Protein AF-A0A7S4FQ65-F1 (afdb_monomer)

Structure (mmCIF, N/CA/C/O backbone):
data_AF-A0A7S4FQ65-F1
#
_entry.id   AF-A0A7S4FQ65-F1
#
loop_
_atom_site.group_PDB
_atom_site.id
_atom_site.type_symbol
_atom_site.label_atom_id
_atom_site.label_alt_id
_atom_site.label_comp_id
_atom_site.label_asym_id
_atom_site.label_entity_id
_atom_site.label_seq_id
_atom_site.pdbx_PDB_ins_code
_atom_site.Cartn_x
_atom_site.Cartn_y
_atom_site.Cartn_z
_atom_site.occupancy
_atom_site.B_iso_or_equiv
_atom_site.auth_seq_id
_atom_site.auth_comp_id
_atom_site.auth_asym_id
_atom_site.auth_atom_id
_atom_site.pdbx_PDB_model_num
ATOM 1 N N . ILE A 1 1 ? -5.648 -4.151 -1.637 1.00 76.56 1 ILE A N 1
ATOM 2 C CA . ILE A 1 1 ? -6.159 -5.306 -0.843 1.00 76.56 1 ILE A CA 1
ATOM 3 C C . ILE A 1 1 ? -7.589 -5.599 -1.294 1.00 76.56 1 ILE A C 1
ATOM 5 O O . ILE A 1 1 ? -8.332 -4.650 -1.510 1.00 76.56 1 ILE A O 1
ATOM 9 N N . ARG A 1 2 ? -7.974 -6.868 -1.486 1.00 81.88 2 ARG A N 1
ATOM 10 C CA . ARG A 1 2 ? -9.354 -7.236 -1.864 1.00 81.88 2 ARG A CA 1
ATOM 11 C C . ARG A 1 2 ? -10.230 -7.396 -0.621 1.00 81.88 2 ARG A C 1
ATOM 13 O O . ARG A 1 2 ? -9.754 -7.906 0.389 1.00 81.88 2 ARG A O 1
ATOM 20 N N . GLY A 1 3 ? -11.500 -7.019 -0.719 1.00 86.81 3 GLY A N 1
ATOM 21 C CA . GLY A 1 3 ? -12.465 -7.082 0.378 1.00 86.81 3 GLY A CA 1
ATOM 22 C C . GLY A 1 3 ? -12.511 -5.808 1.220 1.00 86.81 3 GLY A C 1
ATOM 23 O O . GLY A 1 3 ? -12.187 -4.721 0.748 1.00 86.81 3 GLY A O 1
ATOM 24 N N . GLU A 1 4 ? -12.943 -5.958 2.470 1.00 88.56 4 GLU A N 1
ATOM 25 C CA . GLU A 1 4 ? -13.055 -4.88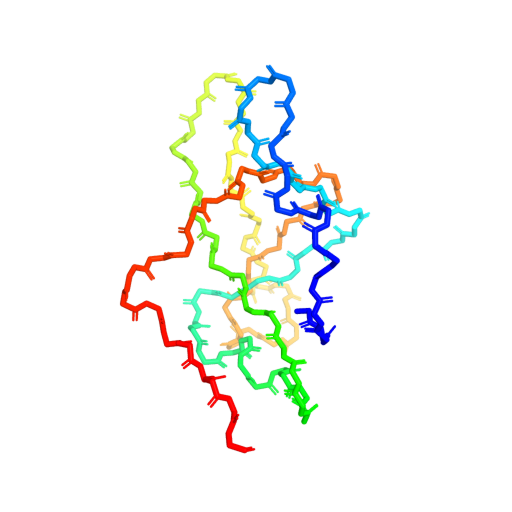4 3.459 1.00 88.56 4 GLU A CA 1
ATOM 26 C C . GLU A 1 4 ? -12.134 -5.163 4.647 1.00 88.56 4 GLU A C 1
ATOM 28 O O . GLU A 1 4 ? -11.914 -6.317 5.019 1.00 88.56 4 GLU A O 1
ATOM 33 N N . LEU A 1 5 ? -11.627 -4.102 5.275 1.00 88.81 5 LEU A N 1
ATOM 34 C CA . LEU A 1 5 ? -10.883 -4.236 6.523 1.00 88.81 5 LEU A CA 1
ATOM 35 C C . LEU A 1 5 ? -11.854 -4.449 7.700 1.00 88.81 5 LEU A C 1
ATOM 37 O O . LEU A 1 5 ? -12.916 -3.817 7.735 1.00 88.81 5 LEU A O 1
ATOM 41 N N . PRO A 1 6 ? -11.512 -5.302 8.686 1.00 90.69 6 PRO A N 1
ATOM 42 C CA . PRO A 1 6 ? -12.324 -5.482 9.887 1.00 90.69 6 PRO A CA 1
ATOM 43 C C . PRO A 1 6 ? -12.561 -4.152 10.605 1.00 90.69 6 PRO A C 1
ATOM 45 O O . PRO A 1 6 ? -11.666 -3.318 10.669 1.00 90.69 6 PRO A O 1
ATOM 48 N N . ARG A 1 7 ? -13.725 -3.964 11.240 1.00 89.94 7 ARG A N 1
ATOM 49 C CA . ARG A 1 7 ? -14.026 -2.714 11.974 1.00 89.94 7 ARG A CA 1
ATOM 50 C C . ARG A 1 7 ? -12.974 -2.366 13.032 1.00 89.94 7 ARG A C 1
ATOM 52 O O . ARG A 1 7 ? -12.668 -1.195 13.213 1.00 89.94 7 ARG A O 1
ATOM 59 N N . ALA A 1 8 ? -12.412 -3.385 13.683 1.00 91.50 8 ALA A N 1
ATOM 60 C CA . ALA A 1 8 ? -11.362 -3.234 14.686 1.00 91.50 8 ALA A CA 1
ATOM 61 C C . ALA A 1 8 ? -10.066 -2.621 14.129 1.00 91.50 8 ALA A C 1
ATOM 63 O O . ALA A 1 8 ? -9.319 -2.024 14.890 1.00 91.50 8 ALA A O 1
ATOM 64 N N . PH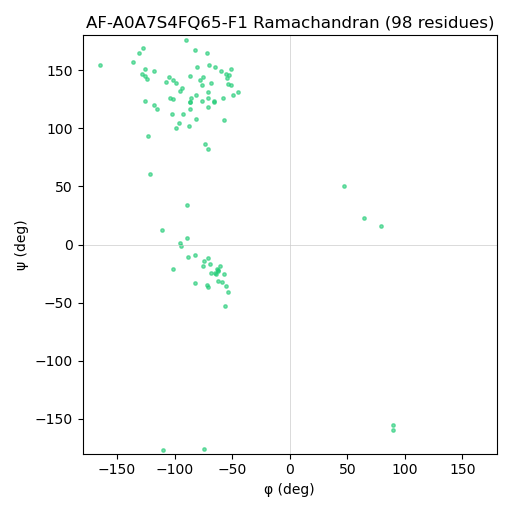E A 1 9 ? -9.820 -2.720 12.816 1.00 90.81 9 PHE A N 1
ATOM 65 C CA . PHE A 1 9 ? -8.664 -2.098 12.168 1.00 90.81 9 PHE A CA 1
ATOM 66 C C . PHE A 1 9 ? -8.643 -0.578 12.363 1.00 90.81 9 PHE A C 1
ATOM 68 O O . PHE A 1 9 ? -7.580 0.012 12.448 1.00 90.81 9 PHE A O 1
ATOM 75 N N . TRP A 1 10 ? -9.814 0.056 12.451 1.00 90.62 10 TRP A N 1
ATOM 76 C CA . TRP A 1 10 ? -9.941 1.511 12.560 1.00 90.62 10 TRP A CA 1
ATOM 77 C C . TRP A 1 10 ? -9.926 2.021 14.004 1.00 90.62 10 TRP A C 1
ATOM 79 O O . TRP A 1 10 ? -10.179 3.201 14.236 1.00 90.62 10 TRP A O 1
ATOM 89 N N . VAL A 1 11 ? -9.696 1.140 14.980 1.00 93.25 11 VAL A N 1
ATOM 90 C CA . VAL A 1 11 ? -9.648 1.506 16.396 1.00 93.25 11 VAL A CA 1
ATOM 91 C C . VAL A 1 11 ? -8.225 1.958 16.734 1.00 93.25 11 VAL A C 1
ATOM 93 O O . VAL A 1 11 ? -7.296 1.178 16.522 1.00 93.25 11 VAL A O 1
ATOM 96 N N . PRO A 1 12 ? -8.032 3.188 17.243 1.00 94.56 12 PRO A N 1
ATOM 97 C CA . PRO A 1 12 ? -6.711 3.656 17.640 1.00 94.56 12 PRO A CA 1
ATOM 98 C C . PRO A 1 12 ? -6.136 2.862 18.818 1.00 94.56 12 PRO A C 1
ATOM 100 O O . PRO A 1 12 ? -6.879 2.350 19.658 1.00 94.56 12 PRO A O 1
ATOM 103 N N . ASP A 1 13 ? -4.811 2.801 18.890 1.00 92.06 13 ASP A N 1
ATOM 104 C CA . ASP A 1 13 ? -4.067 2.250 20.018 1.00 92.06 13 ASP A CA 1
ATOM 105 C C . ASP A 1 13 ? -4.066 3.188 21.244 1.00 92.06 13 ASP A C 1
ATOM 107 O O . ASP A 1 13 ? -4.689 4.253 21.257 1.00 92.06 13 ASP A O 1
ATOM 111 N N . GLU A 1 14 ? -3.344 2.796 22.299 1.00 95.00 14 GLU A N 1
ATOM 112 C CA . GLU A 1 14 ? -3.203 3.583 23.535 1.00 95.00 14 GLU A CA 1
ATOM 113 C C . GLU A 1 14 ? -2.555 4.963 23.317 1.00 95.00 14 GLU A C 1
ATOM 115 O O . GLU A 1 14 ? -2.695 5.851 24.157 1.00 95.00 14 GLU A O 1
ATOM 120 N N . GLN A 1 15 ? -1.862 5.159 22.193 1.00 91.81 15 GLN A N 1
ATOM 121 C CA . GLN A 1 15 ? -1.224 6.416 21.801 1.00 91.81 15 GLN A CA 1
ATOM 122 C C . GLN A 1 15 ? -2.119 7.246 20.865 1.00 91.81 15 GLN A C 1
ATOM 124 O O . GLN A 1 15 ? -1.734 8.339 20.453 1.00 91.81 15 GLN A O 1
ATOM 129 N N . GLY A 1 16 ? -3.326 6.762 20.554 1.00 93.19 16 GLY A N 1
ATOM 130 C CA . GLY A 1 16 ? -4.286 7.434 19.686 1.00 93.19 16 GLY A CA 1
ATOM 131 C C . GLY A 1 16 ? -3.991 7.277 18.194 1.00 93.19 16 GLY A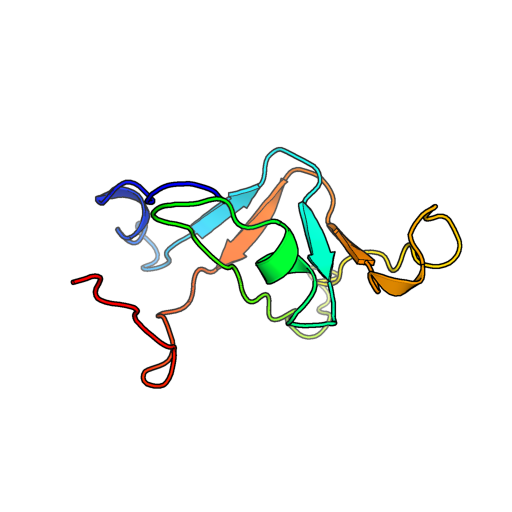 C 1
ATOM 132 O O . GLY A 1 16 ? -4.555 8.023 17.393 1.00 93.19 16 GLY A O 1
ATOM 133 N N . MET A 1 17 ? -3.145 6.321 17.802 1.00 92.75 17 MET A N 1
ATOM 134 C CA . MET A 1 17 ? -2.783 6.069 16.406 1.00 92.75 17 MET A CA 1
ATOM 135 C C . MET A 1 17 ? -3.469 4.817 15.868 1.00 92.75 17 MET A C 1
ATOM 137 O O . MET A 1 17 ? -3.594 3.811 16.560 1.00 92.75 17 MET A O 1
ATOM 141 N N . VAL A 1 18 ? -3.862 4.838 14.595 1.00 95.00 18 VAL A N 1
ATOM 142 C CA . VAL A 1 18 ? -4.182 3.604 13.871 1.00 95.00 18 VAL A CA 1
ATOM 143 C C . VAL A 1 18 ? -2.914 3.160 13.155 1.00 95.00 18 VAL A C 1
ATOM 145 O O . VAL A 1 18 ? -2.448 3.837 12.239 1.00 95.00 18 VAL A O 1
ATOM 148 N N . CYS A 1 19 ? -2.334 2.042 13.584 1.00 93.19 19 CYS A N 1
ATOM 149 C CA . CYS A 1 19 ? -1.118 1.503 12.988 1.00 93.19 19 CYS A CA 1
ATOM 150 C C . CYS A 1 19 ? -1.419 0.248 12.170 1.00 93.19 19 CYS A C 1
ATOM 152 O O . CYS A 1 19 ? -2.196 -0.614 12.581 1.00 93.19 19 CYS A O 1
ATOM 154 N N . ALA A 1 20 ? -0.767 0.133 11.018 1.00 92.56 20 ALA A N 1
ATOM 155 C CA . ALA A 1 20 ? -0.767 -1.078 10.217 1.00 92.56 20 ALA A CA 1
ATOM 156 C C . ALA A 1 20 ? 0.665 -1.522 9.939 1.00 92.56 20 ALA A C 1
ATOM 158 O O . ALA A 1 20 ? 1.553 -0.695 9.738 1.00 92.56 20 ALA A O 1
ATOM 159 N N . VAL A 1 21 ? 0.873 -2.834 9.896 1.00 92.88 21 VAL A N 1
ATOM 160 C CA . VAL A 1 21 ? 2.156 -3.442 9.547 1.00 92.88 21 VAL A CA 1
ATOM 161 C C . VAL A 1 21 ? 1.913 -4.408 8.403 1.00 92.88 21 VAL A C 1
ATOM 163 O O . VAL A 1 21 ? 1.079 -5.307 8.528 1.00 92.88 21 VAL A O 1
ATOM 166 N N . ASP A 1 22 ? 2.626 -4.223 7.296 1.00 92.31 22 ASP A N 1
ATOM 167 C CA . ASP A 1 22 ? 2.640 -5.224 6.234 1.00 92.31 22 ASP A CA 1
ATOM 168 C C . ASP A 1 22 ? 3.715 -6.268 6.539 1.00 92.31 22 ASP A C 1
ATOM 170 O O . ASP A 1 22 ? 4.872 -5.938 6.796 1.00 92.31 22 ASP A O 1
ATOM 174 N N . MET A 1 23 ? 3.323 -7.538 6.551 1.00 94.12 23 MET A N 1
ATOM 175 C CA . MET A 1 23 ? 4.220 -8.656 6.852 1.00 94.12 23 MET A CA 1
ATOM 176 C C . MET A 1 23 ? 4.930 -9.190 5.602 1.00 94.12 23 MET A C 1
ATOM 178 O O . MET A 1 23 ? 5.834 -10.017 5.721 1.00 94.12 23 MET A O 1
ATOM 182 N N . GLY A 1 24 ? 4.515 -8.758 4.411 1.00 94.62 24 GLY A N 1
ATOM 183 C CA . GLY A 1 24 ? 5.105 -9.126 3.133 1.00 94.62 24 GLY A CA 1
ATOM 184 C C . GLY A 1 24 ? 5.850 -7.969 2.477 1.00 94.62 24 GLY A C 1
ATOM 185 O O . GLY A 1 24 ? 5.970 -6.873 3.018 1.00 94.62 24 GLY A O 1
ATOM 186 N N . PHE A 1 25 ? 6.357 -8.228 1.274 1.00 94.88 25 PHE A N 1
ATOM 187 C CA . PHE A 1 25 ? 6.789 -7.146 0.401 1.00 94.88 25 PHE A CA 1
ATOM 188 C C . PHE A 1 25 ? 5.560 -6.401 -0.111 1.00 94.88 25 PHE A C 1
ATOM 190 O O . PHE A 1 25 ? 4.667 -7.008 -0.705 1.00 94.88 25 PHE A O 1
ATOM 197 N N . LEU A 1 26 ? 5.540 -5.088 0.092 1.00 94.00 26 LEU A N 1
ATOM 198 C CA . LEU A 1 26 ? 4.465 -4.233 -0.387 1.00 94.00 26 LEU A CA 1
ATOM 199 C C . LEU A 1 26 ? 4.906 -3.571 -1.694 1.00 94.00 26 L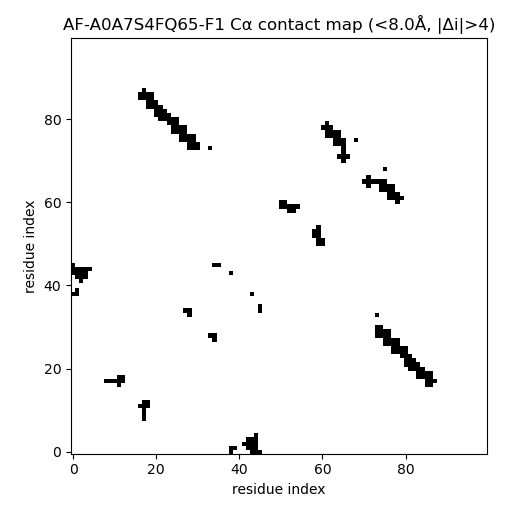EU A C 1
ATOM 201 O O . LEU A 1 26 ? 5.665 -2.599 -1.693 1.00 94.00 26 LEU A O 1
ATOM 205 N N . SER A 1 27 ? 4.428 -4.132 -2.802 1.00 95.19 27 SER A N 1
ATOM 206 C CA . SER A 1 27 ? 4.568 -3.552 -4.137 1.00 95.19 27 SER A CA 1
ATOM 207 C C . SER A 1 27 ? 3.583 -2.393 -4.297 1.00 95.19 27 SER A C 1
ATOM 209 O O . SER A 1 27 ? 2.377 -2.546 -4.078 1.00 95.19 27 SER A O 1
ATOM 211 N N . THR A 1 28 ? 4.101 -1.211 -4.627 1.00 95.75 28 THR A N 1
ATOM 212 C CA . THR A 1 28 ? 3.317 0.010 -4.860 1.00 95.75 28 THR A CA 1
ATOM 213 C C . THR A 1 28 ? 3.739 0.659 -6.167 1.00 95.75 28 THR A C 1
ATOM 215 O O . THR A 1 28 ? 4.789 0.333 -6.702 1.00 95.75 28 THR A O 1
ATOM 218 N N . SER A 1 29 ? 2.944 1.593 -6.684 1.00 96.50 29 SER A N 1
ATOM 219 C CA . SER A 1 29 ? 3.262 2.322 -7.912 1.00 96.50 29 SER A CA 1
ATOM 220 C C . SER A 1 29 ? 3.152 3.822 -7.682 1.00 96.50 29 SER A C 1
ATOM 222 O O . SER A 1 29 ? 2.285 4.280 -6.932 1.00 96.50 29 SER A O 1
ATOM 224 N N . ARG A 1 30 ? 4.001 4.599 -8.359 1.00 95.00 30 ARG A N 1
ATOM 225 C CA . ARG A 1 30 ? 3.835 6.060 -8.442 1.00 95.00 30 ARG A CA 1
ATOM 226 C C . ARG A 1 30 ? 2.720 6.466 -9.404 1.00 95.00 30 ARG A C 1
ATOM 228 O O . ARG A 1 30 ? 2.212 7.583 -9.316 1.00 95.00 30 ARG A O 1
ATOM 235 N N . ASN A 1 31 ? 2.316 5.572 -10.303 1.00 94.25 31 ASN A N 1
ATOM 236 C CA . ASN A 1 31 ? 1.172 5.777 -11.171 1.00 94.25 31 ASN A CA 1
ATOM 237 C C . ASN A 1 31 ? -0.111 5.316 -10.467 1.00 94.25 31 ASN A C 1
ATOM 239 O O . ASN A 1 31 ? -0.267 4.154 -10.102 1.00 94.25 31 ASN A O 1
ATOM 243 N N . ARG A 1 32 ? -1.079 6.227 -10.326 1.00 91.12 32 ARG A N 1
ATOM 244 C CA . ARG A 1 32 ? -2.367 5.932 -9.688 1.00 91.12 32 ARG A CA 1
ATOM 245 C C . ARG A 1 32 ? -3.177 4.861 -10.425 1.00 91.12 32 ARG A C 1
ATOM 247 O O . ARG A 1 32 ? -3.938 4.155 -9.769 1.00 91.12 32 ARG A O 1
ATOM 254 N N . SER A 1 33 ? -3.070 4.754 -11.753 1.00 93.06 33 SER A N 1
ATOM 255 C CA . SER A 1 33 ? -3.872 3.781 -12.510 1.00 93.06 33 SER A CA 1
ATOM 256 C C . SER A 1 33 ? -3.411 2.344 -12.275 1.00 93.06 33 SER A C 1
ATOM 258 O O . SER A 1 33 ? -4.252 1.458 -12.163 1.00 93.06 33 SER A O 1
ATOM 260 N N . THR A 1 34 ? -2.105 2.124 -12.104 1.00 94.75 34 THR A N 1
ATOM 261 C CA . THR A 1 34 ? -1.515 0.784 -12.009 1.00 94.75 34 THR A CA 1
ATOM 262 C C . THR A 1 34 ? -2.145 -0.063 -10.890 1.00 94.75 34 THR A C 1
ATOM 264 O O . THR A 1 34 ? -2.671 -1.130 -11.195 1.00 94.75 34 THR A O 1
ATOM 267 N N . PRO A 1 35 ? -2.244 0.381 -9.615 1.00 92.75 35 PRO A N 1
ATOM 268 C CA . PRO A 1 35 ? -2.881 -0.419 -8.563 1.00 92.75 35 PRO A CA 1
ATOM 269 C C . PRO A 1 35 ? -4.384 -0.652 -8.772 1.00 92.75 35 PRO A C 1
ATOM 271 O O . PRO A 1 35 ? -4.935 -1.613 -8.233 1.00 92.75 35 PRO A O 1
ATOM 274 N N . ILE A 1 36 ? -5.060 0.227 -9.522 1.00 92.38 36 ILE A N 1
ATOM 275 C CA . ILE A 1 36 ? -6.490 0.100 -9.834 1.00 92.38 36 ILE A CA 1
ATOM 276 C C . ILE A 1 36 ? -6.711 -1.055 -10.817 1.00 92.38 36 ILE A C 1
ATOM 278 O O . ILE A 1 36 ? -7.672 -1.802 -10.663 1.00 92.38 36 ILE A O 1
ATOM 282 N N . GLU A 1 37 ? -5.796 -1.267 -11.764 1.00 92.31 37 GLU A N 1
ATOM 283 C CA . GLU A 1 37 ? -5.853 -2.383 -12.721 1.00 92.31 37 GLU A CA 1
ATOM 284 C C . GLU A 1 37 ? -5.734 -3.759 -12.037 1.00 92.31 37 GLU A C 1
ATOM 286 O O . GLU A 1 37 ? -6.275 -4.748 -12.529 1.00 92.31 37 GLU A O 1
ATOM 291 N N . PHE A 1 38 ? -5.109 -3.825 -10.855 1.00 90.00 38 PHE A N 1
ATOM 292 C CA . PHE A 1 38 ? -5.036 -5.042 -10.034 1.00 90.00 38 PHE A CA 1
ATOM 293 C C . PHE A 1 38 ? -6.289 -5.300 -9.174 1.00 90.00 38 PHE A C 1
ATOM 295 O O . PHE A 1 38 ? -6.410 -6.369 -8.549 1.00 90.00 38 PHE A O 1
ATOM 302 N N . MET A 1 39 ? -7.225 -4.347 -9.103 1.00 91.12 39 MET A N 1
ATOM 303 C CA . MET A 1 39 ? -8.470 -4.529 -8.358 1.00 91.12 39 MET A CA 1
ATOM 304 C C . MET A 1 39 ? -9.364 -5.567 -9.037 1.00 91.12 39 MET A C 1
ATOM 306 O O . MET A 1 39 ? -9.496 -5.626 -10.255 1.00 91.12 39 MET A O 1
ATOM 310 N N . GLY A 1 40 ? -9.984 -6.420 -8.222 1.00 86.75 40 GLY A N 1
ATOM 311 C CA . GLY A 1 40 ? -10.969 -7.386 -8.708 1.00 86.75 40 GLY A CA 1
ATOM 312 C C . GLY A 1 40 ? -12.383 -6.813 -8.681 1.00 86.75 40 GLY A C 1
ATOM 313 O O . GLY A 1 40 ? -12.615 -5.731 -8.146 1.00 86.75 40 GLY A O 1
ATOM 314 N N . GLY A 1 41 ? -13.354 -7.581 -9.176 1.00 88.38 41 GLY A N 1
ATOM 315 C CA . GLY A 1 41 ? -14.763 -7.278 -8.921 1.00 88.38 41 GLY A CA 1
ATOM 316 C C . GLY A 1 41 ? -15.090 -7.287 -7.419 1.00 88.38 41 GLY A C 1
ATOM 317 O O . GLY A 1 41 ? -14.489 -8.037 -6.647 1.00 88.38 41 GLY A O 1
ATOM 318 N N . GLY A 1 42 ? -16.063 -6.469 -7.014 1.00 88.69 42 GLY A N 1
ATOM 319 C CA . GLY A 1 42 ? -16.477 -6.316 -5.618 1.00 88.69 42 GLY A CA 1
ATOM 320 C C . GLY A 1 42 ? -15.708 -5.226 -4.868 1.00 88.69 42 GLY A C 1
ATOM 321 O O . GLY A 1 42 ? -15.146 -4.309 -5.463 1.00 88.69 42 GLY A O 1
ATOM 322 N N . LYS A 1 43 ? -15.719 -5.308 -3.535 1.00 89.00 43 LYS A N 1
ATOM 323 C CA . LYS A 1 43 ? -15.099 -4.299 -2.669 1.00 89.00 43 LYS A CA 1
ATOM 324 C C . LYS A 1 43 ? -13.583 -4.453 -2.651 1.00 89.00 43 LYS A C 1
ATOM 326 O O . LYS A 1 43 ? -13.062 -5.565 -2.549 1.00 89.00 43 LYS A O 1
ATOM 331 N N . ASN A 1 44 ? -12.883 -3.329 -2.727 1.00 90.81 44 ASN A N 1
ATOM 332 C CA . ASN A 1 44 ? -11.430 -3.261 -2.696 1.00 90.81 44 ASN A CA 1
ATOM 333 C C . ASN A 1 44 ? -10.989 -2.117 -1.783 1.00 90.81 44 ASN A C 1
ATOM 335 O O . ASN A 1 44 ? -11.715 -1.147 -1.574 1.00 90.81 44 ASN A O 1
ATOM 339 N N . VAL A 1 45 ? -9.761 -2.220 -1.289 1.00 89.31 45 VAL A N 1
ATOM 340 C CA . VAL A 1 45 ? -9.089 -1.173 -0.524 1.00 89.31 45 VAL A CA 1
ATOM 341 C C . VAL A 1 45 ? -7.853 -0.728 -1.2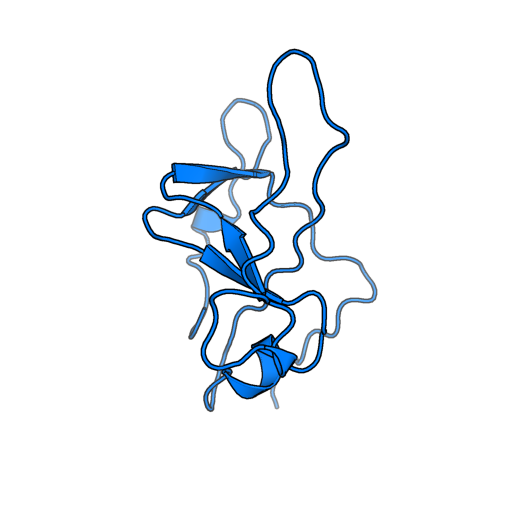90 1.00 89.31 45 VAL A C 1
ATOM 343 O O . VAL A 1 45 ? -6.945 -1.536 -1.540 1.00 89.31 45 VAL A O 1
ATOM 346 N N . LEU A 1 46 ? -7.828 0.562 -1.626 1.00 90.75 46 LEU A N 1
ATOM 347 C CA . LEU A 1 46 ? -6.675 1.262 -2.179 1.00 90.75 46 LEU A CA 1
ATOM 348 C C . LEU A 1 46 ? -5.910 1.951 -1.053 1.00 90.75 46 LEU A C 1
ATOM 350 O O . LEU A 1 46 ? -6.506 2.646 -0.234 1.00 90.75 46 LEU A O 1
ATOM 354 N N . TRP A 1 47 ? -4.595 1.771 -1.041 1.00 91.00 47 TRP A N 1
ATOM 355 C CA . TRP A 1 47 ? -3.703 2.465 -0.124 1.00 91.00 47 TRP A CA 1
ATOM 356 C C . TRP A 1 47 ? -2.977 3.570 -0.881 1.00 91.00 47 TRP A C 1
ATOM 358 O O . TRP A 1 47 ? -2.343 3.308 -1.900 1.00 91.00 47 TRP A O 1
ATOM 368 N N . GLU A 1 48 ? -3.066 4.795 -0.375 1.00 92.31 48 GLU A N 1
ATOM 369 C CA . GLU A 1 48 ? -2.234 5.910 -0.820 1.00 92.31 48 GLU A CA 1
ATOM 370 C C . GLU A 1 48 ? -1.137 6.123 0.222 1.00 92.31 48 GLU A C 1
ATOM 372 O O . GLU A 1 48 ? -1.414 6.490 1.365 1.00 92.31 48 GLU A O 1
ATOM 377 N N . LEU A 1 49 ? 0.111 5.855 -0.156 1.00 92.00 49 LEU A N 1
ATOM 378 C CA . LEU A 1 49 ? 1.248 5.981 0.749 1.00 92.00 49 LEU A CA 1
ATOM 379 C C . LEU A 1 49 ? 1.883 7.360 0.607 1.00 92.00 49 LEU A C 1
ATOM 381 O O . LEU A 1 49 ? 2.153 7.830 -0.497 1.00 92.00 49 LEU A O 1
ATOM 385 N N . ARG A 1 50 ? 2.182 7.981 1.749 1.00 91.06 50 ARG A N 1
ATOM 386 C CA . ARG A 1 50 ? 2.884 9.265 1.830 1.00 91.06 50 ARG A CA 1
ATOM 387 C C . ARG A 1 50 ? 4.148 9.101 2.676 1.00 91.06 50 ARG A C 1
ATOM 389 O O . ARG A 1 50 ? 4.067 9.193 3.901 1.00 91.06 50 ARG A O 1
ATOM 396 N N . PRO A 1 51 ? 5.306 8.830 2.045 1.00 88.75 51 PRO A N 1
ATOM 397 C CA . PRO A 1 51 ? 6.603 8.826 2.715 1.00 88.75 51 PRO A CA 1
ATOM 398 C C . PRO A 1 51 ? 6.817 10.093 3.550 1.00 88.75 51 PRO A C 1
ATOM 400 O O . PRO A 1 51 ? 6.665 11.206 3.042 1.00 88.75 51 PRO A O 1
ATOM 403 N N . LYS A 1 52 ? 7.190 9.940 4.825 1.00 87.31 52 LYS A N 1
ATOM 404 C CA . LYS A 1 52 ? 7.672 11.072 5.631 1.00 87.31 52 LYS A CA 1
ATOM 405 C C . LYS A 1 52 ? 9.060 11.503 5.119 1.00 87.31 52 LYS A C 1
ATOM 407 O O . LYS A 1 52 ? 9.782 10.677 4.555 1.00 87.31 52 LYS A O 1
ATOM 412 N N . PRO A 1 53 ? 9.472 12.769 5.304 1.00 87.12 53 PRO A N 1
ATOM 413 C CA . PRO A 1 53 ? 10.855 13.164 5.058 1.00 87.12 53 PRO A CA 1
ATOM 414 C C . PRO A 1 53 ? 11.812 12.277 5.854 1.00 87.12 53 PRO A C 1
ATOM 416 O O . PRO A 1 53 ? 11.499 11.905 6.985 1.00 87.12 53 PRO A O 1
ATOM 419 N N . GLN A 1 54 ? 12.968 11.952 5.275 1.00 87.44 54 GLN A N 1
ATOM 420 C CA . GLN A 1 54 ? 14.017 11.220 5.981 1.00 87.44 54 GLN A CA 1
ATOM 421 C C . GLN A 1 54 ? 14.335 11.896 7.319 1.00 87.44 54 GLN A C 1
ATOM 423 O O . GLN A 1 54 ? 14.442 13.120 7.399 1.00 87.44 54 GLN A O 1
ATOM 428 N N . SER A 1 55 ? 14.504 11.080 8.354 1.00 87.19 55 SER A N 1
ATOM 429 C CA . SER A 1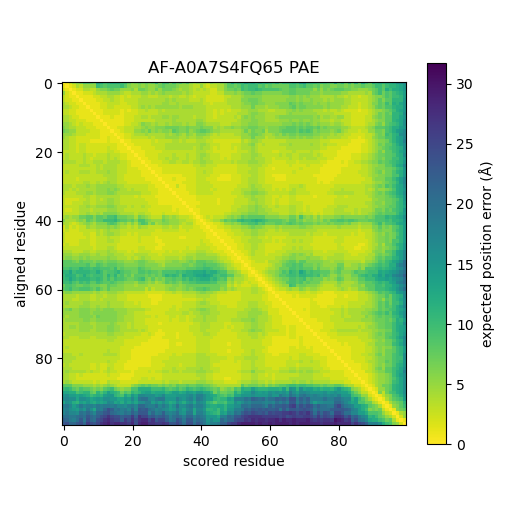 55 ? 14.911 11.521 9.683 1.00 87.19 55 SER A CA 1
ATOM 430 C C . SER A 1 55 ? 16.113 10.712 10.163 1.00 87.19 55 SER A C 1
ATOM 432 O O . SER A 1 55 ? 16.445 9.677 9.582 1.00 87.19 55 SER A O 1
ATOM 434 N N . ASP A 1 56 ? 16.732 11.148 11.259 1.00 88.12 56 ASP A N 1
ATOM 435 C CA . ASP A 1 56 ? 17.801 10.387 11.920 1.00 88.12 56 ASP A CA 1
ATOM 436 C C . ASP A 1 56 ? 17.312 9.022 12.435 1.00 88.12 56 ASP A C 1
ATOM 438 O O . ASP A 1 56 ? 18.106 8.104 12.626 1.00 88.12 56 ASP A O 1
ATOM 442 N N . ALA A 1 57 ? 15.999 8.880 12.651 1.00 81.19 57 ALA A N 1
ATOM 443 C CA . ALA A 1 57 ? 15.395 7.651 13.144 1.00 81.19 57 ALA A CA 1
ATOM 444 C C . ALA A 1 57 ? 15.146 6.621 12.034 1.00 81.19 57 ALA A C 1
ATOM 446 O O . ALA A 1 57 ? 15.200 5.421 12.301 1.00 81.19 57 ALA A O 1
ATOM 447 N N . ALA A 1 58 ? 14.840 7.061 10.807 1.00 79.50 58 ALA A N 1
ATOM 448 C CA . ALA A 1 58 ? 14.498 6.152 9.719 1.00 79.50 58 ALA A CA 1
ATOM 449 C C . ALA A 1 58 ? 14.536 6.798 8.326 1.00 79.50 58 ALA A C 1
ATOM 451 O O . ALA A 1 58 ? 14.286 7.991 8.125 1.00 79.50 58 ALA A O 1
ATOM 452 N N . PHE A 1 59 ? 14.768 5.936 7.335 1.00 82.12 59 PHE A N 1
ATOM 453 C CA . PHE A 1 59 ? 14.604 6.241 5.922 1.00 82.12 59 PHE A CA 1
ATOM 454 C C . PHE A 1 59 ? 13.222 5.765 5.463 1.00 82.12 59 PHE A C 1
ATOM 456 O O . PHE A 1 59 ? 12.979 4.570 5.324 1.00 82.12 59 PHE A O 1
ATOM 463 N N . HIS A 1 60 ? 12.288 6.697 5.277 1.00 86.50 60 HIS A N 1
ATOM 464 C CA . HIS A 1 60 ? 10.866 6.390 5.081 1.00 86.50 60 HIS A CA 1
ATOM 465 C C . HIS A 1 60 ? 10.468 6.181 3.611 1.00 86.50 60 HIS A C 1
ATOM 467 O O . HIS A 1 60 ? 9.362 6.553 3.226 1.00 86.50 60 HIS A O 1
ATOM 473 N N . CYS A 1 61 ? 11.344 5.624 2.772 1.00 88.75 61 CYS A N 1
ATOM 474 C CA . CYS A 1 61 ? 11.035 5.397 1.359 1.00 88.75 61 CYS A CA 1
ATOM 475 C C . CYS A 1 61 ? 11.245 3.939 0.941 1.00 88.75 61 CYS A C 1
ATOM 477 O O . CYS A 1 61 ? 12.055 3.221 1.525 1.00 88.75 61 CYS A O 1
ATOM 479 N N . GLY A 1 62 ? 10.475 3.512 -0.061 1.00 92.44 62 GLY A N 1
ATOM 480 C CA . GLY A 1 62 ? 10.651 2.217 -0.705 1.00 92.44 62 GLY A CA 1
ATOM 481 C C . GLY A 1 62 ? 11.744 2.265 -1.771 1.00 92.44 62 GLY A C 1
ATOM 482 O O . GLY A 1 62 ? 12.197 3.336 -2.182 1.00 92.44 62 GLY A O 1
ATOM 483 N N . ALA A 1 63 ? 12.159 1.090 -2.230 1.00 95.06 63 ALA A N 1
ATOM 484 C CA . ALA A 1 63 ? 13.135 0.949 -3.297 1.00 95.06 63 ALA A CA 1
ATOM 485 C C . ALA A 1 63 ? 12.462 1.109 -4.664 1.00 95.06 63 ALA A C 1
ATOM 487 O O . ALA A 1 63 ? 11.484 0.427 -4.959 1.00 95.06 63 ALA A O 1
ATOM 488 N N . ASP A 1 64 ? 13.011 1.977 -5.510 1.00 96.38 64 ASP A N 1
ATOM 489 C CA . ASP A 1 64 ? 12.689 1.982 -6.935 1.00 96.38 64 ASP A CA 1
ATOM 490 C C . ASP A 1 64 ? 13.300 0.741 -7.590 1.00 96.38 64 ASP A C 1
ATOM 492 O O . ASP A 1 64 ? 14.522 0.557 -7.562 1.00 96.38 64 ASP A O 1
ATOM 496 N N . VAL A 1 65 ? 12.455 -0.120 -8.153 1.00 97.19 65 VAL A N 1
ATOM 497 C CA . VAL A 1 65 ? 12.885 -1.389 -8.758 1.00 97.19 65 VAL A CA 1
ATOM 498 C C . VAL A 1 65 ? 12.733 -1.402 -10.277 1.00 97.19 65 VAL A C 1
ATOM 500 O O . VAL A 1 65 ? 12.896 -2.452 -10.899 1.00 97.19 65 VAL A O 1
ATOM 503 N N . LYS A 1 66 ? 12.497 -0.245 -10.913 1.00 97.00 66 LYS A N 1
ATOM 504 C CA . LYS A 1 66 ? 12.215 -0.137 -12.354 1.00 97.00 66 LYS A CA 1
ATOM 505 C C . LYS A 1 66 ? 13.265 -0.810 -13.236 1.00 97.00 66 LYS A C 1
ATOM 507 O O . LYS A 1 66 ? 12.920 -1.467 -14.210 1.00 97.00 66 LYS A O 1
ATOM 512 N N . MET A 1 67 ? 14.545 -0.665 -12.889 1.00 97.25 67 MET A N 1
ATOM 513 C CA . MET A 1 67 ? 15.658 -1.251 -13.651 1.00 97.25 67 MET A CA 1
ATOM 514 C C . MET A 1 67 ? 15.707 -2.787 -13.569 1.00 97.25 67 MET A C 1
ATOM 516 O O . MET A 1 67 ? 16.257 -3.429 -14.459 1.00 97.25 67 MET A O 1
ATOM 520 N N . LEU A 1 68 ? 15.147 -3.371 -12.508 1.00 96.81 68 LEU A N 1
ATOM 521 C CA . LEU A 1 68 ? 15.179 -4.811 -12.240 1.00 96.81 68 LEU A CA 1
ATOM 522 C C . LEU A 1 68 ? 13.861 -5.511 -12.600 1.00 96.81 68 LEU A C 1
ATOM 524 O O . LEU A 1 68 ? 13.845 -6.730 -12.772 1.00 96.81 68 LEU A O 1
ATOM 528 N N . SER A 1 69 ? 12.760 -4.762 -12.679 1.00 96.25 69 SER A N 1
ATOM 529 C CA . SER A 1 69 ? 11.422 -5.305 -12.897 1.00 96.25 69 SER A CA 1
ATOM 530 C C . SER A 1 69 ? 11.203 -5.746 -14.346 1.00 96.25 69 SER A C 1
ATOM 532 O O . SER A 1 69 ? 11.648 -5.100 -15.294 1.00 96.25 69 SER A O 1
ATOM 534 N N . GLN A 1 70 ? 10.449 -6.835 -14.526 1.00 97.06 70 GLN A N 1
ATOM 535 C CA . GLN A 1 70 ? 9.930 -7.240 -15.841 1.00 97.06 70 GLN A CA 1
ATOM 536 C C . GLN A 1 70 ? 8.847 -6.272 -16.352 1.00 97.06 70 GLN A C 1
ATOM 538 O O . GLN A 1 70 ? 8.556 -6.259 -17.547 1.00 97.06 70 GLN A O 1
ATOM 543 N N . PHE A 1 71 ? 8.286 -5.443 -15.465 1.00 95.88 71 PHE A N 1
ATOM 544 C CA . PHE A 1 71 ? 7.202 -4.501 -15.735 1.00 95.88 71 PHE A CA 1
ATOM 545 C C . PHE A 1 71 ? 7.635 -3.064 -15.408 1.00 95.88 71 PHE A C 1
ATOM 547 O O . PHE A 1 71 ? 7.067 -2.393 -14.554 1.00 95.88 71 PHE A O 1
ATOM 554 N N . ALA A 1 72 ? 8.668 -2.564 -16.090 1.00 95.38 72 ALA A N 1
ATOM 555 C CA . ALA A 1 72 ? 9.236 -1.234 -15.827 1.00 95.38 72 ALA A CA 1
ATOM 556 C C . ALA A 1 72 ? 8.224 -0.068 -15.936 1.00 95.38 72 ALA A C 1
ATOM 558 O O . ALA A 1 72 ? 8.417 0.982 -15.317 1.00 95.38 72 ALA A O 1
ATOM 559 N N . GLU A 1 73 ? 7.154 -0.241 -16.716 1.00 94.94 73 GLU A N 1
ATOM 560 C CA . GLU A 1 73 ? 6.083 0.753 -16.879 1.00 94.94 73 GLU A CA 1
ATOM 561 C C . GLU A 1 73 ? 5.148 0.849 -15.665 1.00 94.94 73 GLU A C 1
ATOM 563 O O . GLU A 1 73 ? 4.422 1.832 -15.526 1.00 94.94 73 GLU A O 1
ATOM 568 N N . GLU A 1 74 ? 5.194 -0.121 -14.746 1.00 95.75 74 GLU A N 1
ATOM 569 C CA . GLU A 1 74 ? 4.428 -0.059 -13.500 1.00 95.75 74 GLU A CA 1
ATOM 570 C C . GLU A 1 74 ? 4.980 0.989 -12.526 1.00 95.75 74 GLU A C 1
ATOM 572 O O . GLU A 1 74 ? 4.292 1.324 -11.567 1.00 95.75 74 GLU A O 1
ATOM 577 N N . ASP A 1 75 ? 6.178 1.536 -12.773 1.00 96.38 75 ASP A N 1
ATOM 578 C CA . ASP A 1 75 ? 6.846 2.527 -11.912 1.00 96.38 75 ASP A CA 1
ATOM 579 C C . ASP A 1 75 ? 6.820 2.102 -10.432 1.00 96.38 75 ASP A C 1
ATOM 581 O O . ASP A 1 75 ? 6.354 2.822 -9.539 1.00 96.38 75 ASP A O 1
ATOM 585 N N . GLU A 1 76 ? 7.239 0.850 -10.222 1.00 97.31 76 GLU A N 1
ATOM 586 C CA . GLU A 1 76 ? 7.122 0.146 -8.954 1.00 97.31 76 GLU A CA 1
ATOM 587 C C . GLU A 1 76 ? 8.086 0.704 -7.898 1.00 97.31 76 GLU A C 1
ATOM 589 O O . GLU A 1 76 ? 9.299 0.826 -8.107 1.00 97.31 76 GLU A O 1
ATOM 594 N N . VAL A 1 77 ? 7.528 0.969 -6.718 1.00 97.00 77 VAL A N 1
ATOM 595 C CA . VAL A 1 77 ? 8.251 1.246 -5.480 1.00 97.00 77 VAL A CA 1
ATOM 596 C C . VAL A 1 77 ? 7.949 0.127 -4.490 1.00 97.00 77 VAL A C 1
ATOM 598 O O . VAL A 1 77 ? 6.807 -0.048 -4.057 1.00 97.00 77 VAL A O 1
ATOM 601 N N . LEU A 1 78 ? 8.982 -0.622 -4.118 1.00 96.19 78 LEU A N 1
ATOM 602 C CA . LEU A 1 78 ? 8.874 -1.808 -3.279 1.00 96.19 78 LEU A CA 1
ATOM 603 C C . LEU A 1 78 ? 9.284 -1.501 -1.838 1.00 96.19 78 LEU A C 1
ATOM 605 O O . LEU A 1 78 ? 10.398 -1.040 -1.578 1.00 96.19 78 LEU A O 1
ATOM 609 N N . PHE A 1 79 ? 8.405 -1.804 -0.888 1.00 95.38 79 PHE A N 1
ATOM 610 C CA . PHE A 1 79 ? 8.701 -1.717 0.540 1.00 95.38 79 PHE A CA 1
ATOM 611 C C . PHE A 1 79 ? 9.000 -3.110 1.121 1.00 95.38 79 PHE A C 1
ATOM 613 O O . PHE A 1 79 ? 8.359 -4.090 0.725 1.00 95.38 79 PHE A O 1
ATOM 620 N N . PRO A 1 80 ? 9.973 -3.230 2.045 1.00 94.56 80 PRO A N 1
ATOM 621 C CA . PRO A 1 80 ? 10.326 -4.511 2.647 1.00 94.56 80 PRO A CA 1
ATOM 622 C C . PRO A 1 80 ? 9.246 -5.004 3.631 1.00 94.56 80 PRO A C 1
ATOM 624 O O . PRO A 1 80 ? 8.426 -4.210 4.102 1.00 94.56 80 PRO A O 1
ATOM 627 N N . PRO A 1 81 ? 9.277 -6.294 4.010 1.00 95.62 81 PRO A N 1
ATOM 628 C CA . PRO A 1 81 ? 8.491 -6.812 5.123 1.00 95.62 81 PRO A CA 1
ATOM 629 C C . PRO A 1 81 ? 8.658 -5.999 6.404 1.00 95.62 81 PRO A C 1
ATOM 631 O O . PRO A 1 81 ? 9.715 -5.421 6.663 1.00 95.62 81 PRO A O 1
ATOM 634 N N . CYS A 1 82 ? 7.609 -6.009 7.221 1.00 94.50 82 CYS A N 1
ATOM 635 C CA . CYS A 1 82 ? 7.493 -5.245 8.460 1.00 94.50 82 CYS A CA 1
ATOM 636 C C . CYS A 1 82 ? 7.491 -3.724 8.252 1.00 94.50 82 CYS A C 1
ATOM 638 O O . CYS A 1 82 ? 7.800 -2.977 9.182 1.00 94.50 82 CYS A O 1
ATOM 640 N N . THR A 1 83 ? 7.129 -3.245 7.057 1.00 92.62 83 THR A N 1
ATOM 641 C CA . THR A 1 83 ? 6.900 -1.811 6.862 1.00 92.62 83 THR A CA 1
ATOM 642 C C . THR A 1 83 ? 5.689 -1.386 7.686 1.00 92.62 83 THR A C 1
ATOM 644 O O . THR A 1 83 ? 4.599 -1.945 7.553 1.00 92.62 83 THR A O 1
ATOM 647 N N . MET A 1 84 ? 5.906 -0.406 8.563 1.00 91.94 84 MET A N 1
ATOM 648 C CA . MET A 1 84 ? 4.886 0.142 9.451 1.00 91.94 84 MET A CA 1
ATOM 649 C C . MET A 1 84 ? 4.314 1.438 8.881 1.00 91.94 84 MET A C 1
ATOM 651 O O . MET A 1 84 ? 5.053 2.301 8.403 1.00 91.94 84 MET A O 1
ATOM 655 N N . PHE A 1 85 ? 3.001 1.598 9.005 1.00 91.44 85 PHE A N 1
ATOM 656 C CA . PHE A 1 85 ? 2.264 2.773 8.567 1.00 91.44 85 PHE A CA 1
ATOM 657 C C . PHE A 1 85 ? 1.470 3.369 9.719 1.00 91.44 85 PHE A C 1
ATOM 659 O O . PHE A 1 85 ? 0.861 2.656 10.518 1.00 91.44 85 PHE A O 1
ATOM 666 N N . GLU A 1 86 ? 1.429 4.693 9.738 1.00 93.12 86 GLU A N 1
ATOM 667 C CA . GLU A 1 86 ? 0.380 5.442 10.412 1.00 93.12 86 GLU A CA 1
ATOM 668 C C . GLU A 1 86 ? -0.780 5.589 9.420 1.00 93.12 86 GLU A C 1
ATOM 670 O O . GLU A 1 86 ? -0.621 6.178 8.348 1.00 93.12 86 GLU A O 1
ATOM 675 N N . VAL A 1 87 ? -1.931 5.006 9.744 1.00 93.62 87 VAL A N 1
ATOM 676 C CA . VAL A 1 87 ? -3.129 5.070 8.907 1.00 93.62 87 VAL A CA 1
ATOM 677 C C . VAL A 1 87 ? -3.819 6.400 9.169 1.00 93.62 87 VAL A C 1
ATOM 679 O O . VAL A 1 87 ? -4.419 6.623 10.220 1.00 93.62 87 VAL A O 1
ATOM 682 N N . LEU A 1 88 ? -3.732 7.292 8.188 1.00 90.75 88 LEU A N 1
ATOM 683 C CA . LEU A 1 88 ? -4.380 8.594 8.254 1.00 90.75 88 LEU A CA 1
ATOM 684 C C . LEU A 1 88 ? -5.871 8.483 7.900 1.00 90.75 88 LEU A C 1
ATOM 686 O O . LEU A 1 88 ? -6.259 7.611 7.114 1.00 90.75 88 LEU A O 1
ATOM 690 N N . PRO A 1 89 ? -6.719 9.386 8.426 1.00 82.50 89 PRO A N 1
ATOM 691 C CA . PRO A 1 89 ? -8.101 9.491 7.988 1.00 82.50 89 PRO A CA 1
ATOM 692 C C . PRO A 1 89 ? -8.181 9.659 6.472 1.00 82.50 89 PRO A C 1
ATOM 694 O O . PRO A 1 89 ? -7.416 10.420 5.874 1.00 82.50 89 PRO A O 1
ATOM 697 N N . CYS A 1 90 ? -9.137 8.963 5.860 1.00 75.88 90 CYS A N 1
ATOM 698 C CA . CYS A 1 90 ? -9.405 9.099 4.437 1.00 75.88 90 CYS A CA 1
ATOM 699 C C . CYS A 1 90 ? -9.738 10.574 4.117 1.00 75.88 90 CYS A C 1
ATOM 701 O O . CYS A 1 90 ? -10.623 11.129 4.780 1.00 75.88 90 CYS A O 1
ATOM 703 N N . PRO A 1 91 ? -9.048 11.221 3.156 1.00 69.00 91 PRO A N 1
ATOM 704 C CA . PRO A 1 91 ? -9.338 12.595 2.756 1.00 69.00 91 PRO A CA 1
ATOM 705 C C . PRO A 1 91 ? -10.819 12.788 2.401 1.00 69.00 91 PRO A C 1
ATOM 707 O O . PRO A 1 91 ? -11.462 11.879 1.879 1.00 69.00 91 PRO A O 1
ATOM 710 N N . ALA A 1 92 ? -11.380 13.965 2.687 1.00 63.62 92 ALA A N 1
ATOM 711 C CA . ALA A 1 92 ? -12.806 14.238 2.470 1.00 63.62 92 ALA A CA 1
ATOM 712 C C . ALA A 1 92 ? -13.231 14.162 0.988 1.00 63.62 92 ALA A C 1
ATOM 714 O O . ALA A 1 92 ? -14.407 13.972 0.693 1.00 63.62 92 ALA A O 1
ATOM 715 N N . ASP A 1 93 ? -12.275 14.303 0.072 1.00 63.94 93 ASP A N 1
ATOM 716 C CA . ASP A 1 93 ? -12.410 14.221 -1.383 1.00 63.94 93 ASP A CA 1
ATOM 717 C C . ASP A 1 93 ? -12.099 12.826 -1.952 1.00 63.94 93 ASP A C 1
ATOM 719 O O . ASP A 1 93 ? -12.209 12.605 -3.160 1.00 63.94 93 ASP A O 1
ATOM 723 N N . ALA A 1 94 ? -11.724 11.864 -1.106 1.00 62.38 94 ALA A N 1
ATOM 724 C CA . ALA A 1 94 ? -11.532 10.495 -1.543 1.00 62.38 94 ALA A CA 1
ATOM 725 C C . ALA A 1 94 ? -12.875 9.900 -1.986 1.00 62.38 94 ALA A C 1
ATOM 727 O O . ALA A 1 94 ? -13.839 9.855 -1.21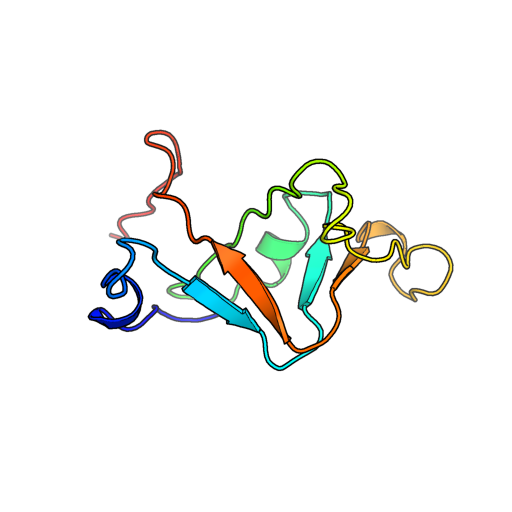9 1.00 62.38 94 ALA A O 1
ATOM 728 N N . VAL A 1 95 ? -12.924 9.437 -3.237 1.00 58.25 95 VAL A N 1
ATOM 729 C CA . VAL A 1 95 ? -14.104 8.805 -3.836 1.00 58.25 95 VAL A CA 1
ATOM 730 C C . VAL A 1 95 ? -14.508 7.603 -2.986 1.00 58.25 95 VAL A C 1
ATOM 732 O O . VAL A 1 95 ? -13.839 6.570 -2.983 1.00 58.25 95 VAL A O 1
ATOM 735 N N . ARG A 1 96 ? -15.611 7.747 -2.254 1.00 57.38 96 ARG A N 1
ATOM 736 C CA . ARG A 1 96 ? -16.331 6.629 -1.657 1.00 57.38 96 ARG A CA 1
ATOM 737 C C . ARG A 1 96 ? -17.310 6.159 -2.712 1.00 57.38 96 ARG A C 1
ATOM 739 O O . ARG A 1 96 ? -18.326 6.810 -2.931 1.00 57.38 96 ARG A O 1
ATOM 746 N N . ASP A 1 97 ? -16.984 5.071 -3.393 1.00 52.06 97 ASP A N 1
ATOM 747 C CA . ASP A 1 97 ? -18.003 4.366 -4.159 1.00 52.06 97 ASP A CA 1
ATOM 748 C C . ASP A 1 97 ? -18.896 3.642 -3.142 1.00 52.06 97 ASP A C 1
ATOM 750 O O . ASP A 1 97 ? -18.622 2.521 -2.706 1.00 52.06 97 ASP A O 1
ATOM 754 N N . GLU A 1 98 ? -19.903 4.360 -2.642 1.00 43.19 98 GLU A N 1
ATOM 755 C CA . GLU A 1 98 ? -21.004 3.776 -1.884 1.00 43.19 98 GLU A CA 1
ATOM 756 C C . GLU A 1 98 ? -21.845 2.985 -2.884 1.00 43.19 98 GLU A C 1
ATOM 758 O O . GLU A 1 98 ? -22.795 3.507 -3.459 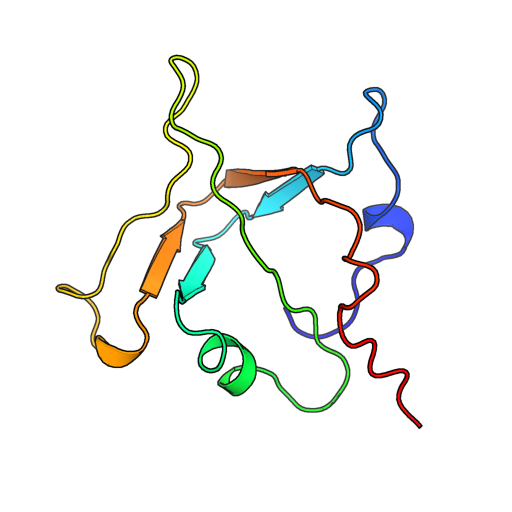1.00 43.19 98 GLU A O 1
ATOM 763 N N . GLY A 1 99 ? -21.401 1.759 -3.174 1.00 40.50 99 GLY A N 1
ATOM 764 C CA . GLY A 1 99 ? -22.016 0.897 -4.177 1.00 40.50 99 GLY A CA 1
ATOM 765 C C . GLY A 1 99 ? -23.544 0.872 -4.073 1.00 40.50 99 GLY A C 1
ATOM 766 O O . GLY A 1 99 ? -24.095 0.697 -2.982 1.00 40.50 99 GLY A O 1
ATOM 767 N N . ALA A 1 100 ? -24.187 1.058 -5.228 1.00 32.62 100 ALA A N 1
ATOM 768 C CA . ALA A 1 100 ? -25.600 0.771 -5.466 1.00 32.62 100 ALA A CA 1
ATOM 769 C C . ALA A 1 100 ? -25.905 -0.733 -5.364 1.00 32.62 100 ALA A C 1
ATOM 771 O O . ALA A 1 100 ? -25.006 -1.549 -5.681 1.00 32.62 100 ALA A O 1
#

Mean predicted aligned error: 5.58 Å

Solvent-accessible surface area (backbone atoms only — not comparable to full-atom values): 6573 Å² total; per-residue (Å²): 91,83,44,79,80,60,77,71,64,76,50,53,48,99,86,69,46,28,72,48,69,42,80,46,69,45,79,41,49,79,44,78,64,55,66,56,72,71,56,68,89,78,57,63,45,85,84,87,86,78,66,56,78,73,51,99,89,45,77,47,68,56,46,77,41,41,92,77,44,96,57,45,88,46,44,37,33,39,33,59,56,65,45,72,43,80,60,70,81,79,58,93,82,57,85,74,81,78,76,130

Secondary structure (DSSP, 8-state):
-BS---GGGGS--TTS--EEEESS-EEEESSSHHHHHT--SS-B------PPPP-SS----PEE-TTT-S-GGG-EEEEPTTEEEE-PPPPTTS------

Radius of gyration: 15.06 Å; Cα contacts (8 Å, |Δi|>4): 119; chains: 1; bounding box: 43×23×40 Å

Sequence (100 aa):
IRGELPRAFWVPDEQGMVCAVDMGFLSTSRNRSTPIEFMGGGKNVLWELRPKPQSDAAFHCGADVKMLSQFAEEDEVLFPPCTMFEVLPCPADAVRDEGA

Organism: NCBI:txid73025

pLDDT: mean 87.9, std 12.51, range [32.62, 97.31]

Foldseek 3Di:
DPDDDPPCQPDADPVRFRKDF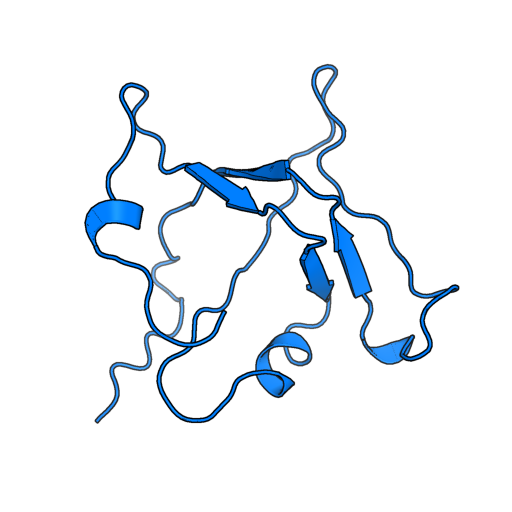AQAKDKDAPDPVLVVVVYDPDDDDDDDDDFDPDDPVDDRFFDQCLVPDPCNVRRIGIDGGGRMDGDDPDDPPPDDCPDD